Protein AF-A0A524EMX5-F1 (afdb_monomer_lite)

Structure (mmCIF, N/CA/C/O backbone):
data_AF-A0A524EMX5-F1
#
_entry.id   AF-A0A524EMX5-F1
#
loop_
_atom_site.group_PDB
_atom_site.id
_atom_site.type_symbol
_atom_site.label_atom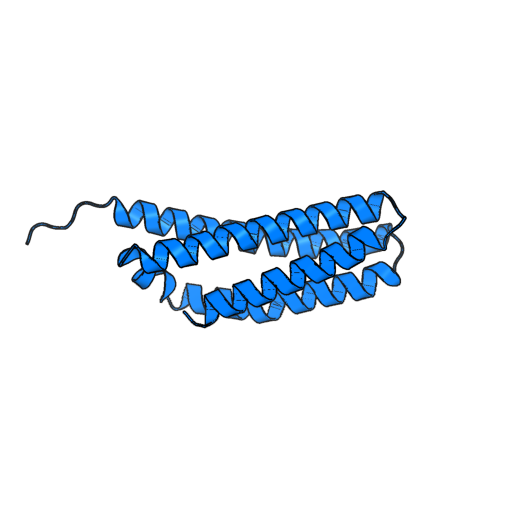_id
_atom_site.label_alt_id
_atom_site.label_comp_id
_atom_site.label_asym_id
_atom_site.label_entity_id
_atom_site.label_seq_id
_atom_site.pdbx_PDB_ins_code
_atom_site.Cartn_x
_atom_site.Cartn_y
_atom_site.Cartn_z
_atom_site.occupancy
_atom_site.B_iso_or_equiv
_atom_site.auth_seq_id
_atom_site.auth_comp_id
_atom_site.auth_asym_id
_atom_site.auth_atom_id
_atom_site.pdbx_PDB_model_num
ATOM 1 N N . MET A 1 1 ? -7.106 -8.003 14.430 1.00 72.12 1 MET A N 1
ATOM 2 C CA . MET A 1 1 ? -6.862 -7.602 13.034 1.00 72.12 1 MET A CA 1
ATOM 3 C C . MET A 1 1 ? -5.649 -8.350 12.534 1.00 72.12 1 MET A C 1
ATOM 5 O O . MET A 1 1 ? -4.538 -7.838 12.604 1.00 72.12 1 MET A O 1
ATOM 9 N N . LYS A 1 2 ? -5.861 -9.602 12.120 1.00 86.00 2 LYS A N 1
ATOM 10 C CA . LYS A 1 2 ? -4.813 -10.412 11.487 1.00 86.00 2 LYS A CA 1
ATOM 11 C C . LYS A 1 2 ? -4.521 -9.842 10.097 1.00 86.00 2 LYS A C 1
ATOM 13 O O . LYS A 1 2 ? -3.373 -9.730 9.704 1.00 86.00 2 LYS A O 1
ATOM 18 N N . GLU A 1 3 ? -5.570 -9.368 9.441 1.00 89.69 3 GLU A N 1
ATOM 19 C CA . GLU A 1 3 ? -5.627 -8.804 8.100 1.00 89.69 3 GLU A CA 1
ATOM 20 C C . GLU A 1 3 ? -4.726 -7.580 7.946 1.00 89.69 3 GLU A C 1
ATOM 22 O O . GLU A 1 3 ? -3.888 -7.579 7.056 1.00 89.69 3 GLU A O 1
ATOM 27 N N . LEU A 1 4 ? -4.832 -6.584 8.835 1.00 92.88 4 LEU A N 1
ATOM 28 C CA . LEU A 1 4 ? -4.004 -5.370 8.771 1.00 92.88 4 LEU A CA 1
ATOM 29 C C . LEU A 1 4 ? -2.515 -5.678 9.008 1.00 92.88 4 LEU A C 1
ATOM 31 O O . LEU A 1 4 ? -1.651 -5.143 8.322 1.00 92.88 4 LEU A O 1
ATOM 35 N N . ARG A 1 5 ? -2.207 -6.602 9.932 1.00 93.88 5 ARG A N 1
ATOM 36 C CA . ARG A 1 5 ? -0.827 -7.064 10.168 1.00 93.88 5 ARG A CA 1
ATOM 37 C C . ARG A 1 5 ? -0.273 -7.829 8.970 1.00 93.88 5 ARG A C 1
ATOM 39 O O . ARG A 1 5 ? 0.865 -7.602 8.584 1.00 93.88 5 ARG A O 1
ATOM 46 N N . THR A 1 6 ? -1.068 -8.720 8.382 1.00 94.06 6 THR A N 1
ATOM 47 C CA . THR A 1 6 ? -0.671 -9.444 7.172 1.00 94.06 6 THR A CA 1
ATOM 48 C C . THR A 1 6 ? -0.461 -8.483 6.0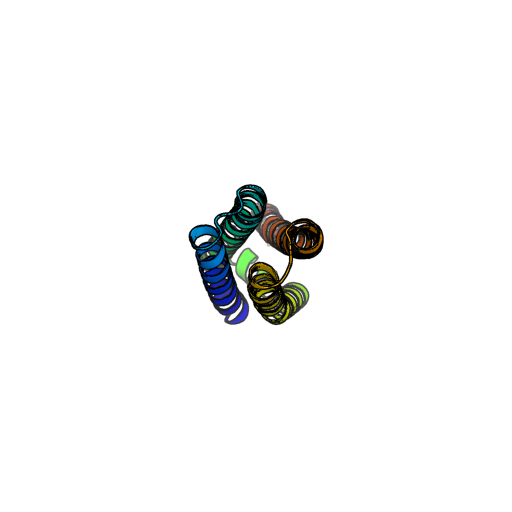08 1.00 94.06 6 THR A C 1
ATOM 50 O O . THR A 1 6 ? 0.563 -8.571 5.343 1.00 94.06 6 THR A O 1
ATOM 53 N N . PHE A 1 7 ? -1.364 -7.521 5.820 1.00 96.31 7 PHE A N 1
ATOM 54 C CA . PHE A 1 7 ? -1.221 -6.498 4.793 1.00 96.31 7 PHE A CA 1
ATOM 55 C C . PHE A 1 7 ? 0.067 -5.682 4.977 1.00 96.31 7 PHE A C 1
ATOM 57 O O . PHE A 1 7 ? 0.798 -5.474 4.014 1.00 96.31 7 PHE A O 1
ATOM 64 N N . LEU A 1 8 ? 0.425 -5.310 6.213 1.00 97.00 8 LEU A N 1
ATOM 65 C CA . LEU A 1 8 ? 1.714 -4.667 6.492 1.00 97.00 8 LEU A CA 1
ATOM 66 C C . LEU A 1 8 ? 2.908 -5.537 6.062 1.00 97.00 8 LEU A C 1
ATOM 68 O O . LEU A 1 8 ? 3.870 -5.023 5.491 1.00 97.00 8 LEU A O 1
ATOM 72 N N . SER A 1 9 ? 2.864 -6.849 6.311 1.00 97.00 9 SER A N 1
ATOM 73 C CA . SER A 1 9 ? 3.901 -7.779 5.841 1.00 97.00 9 SER A CA 1
ATOM 74 C C . SER A 1 9 ? 3.991 -7.826 4.310 1.00 97.00 9 SER A C 1
ATOM 76 O O . SER A 1 9 ? 5.098 -7.854 3.763 1.00 97.00 9 SER A O 1
ATOM 78 N N . ASP A 1 10 ? 2.852 -7.776 3.619 1.00 97.00 10 ASP A N 1
ATOM 79 C CA . ASP A 1 10 ? 2.789 -7.734 2.155 1.00 97.00 10 ASP A CA 1
ATOM 80 C C . ASP A 1 10 ? 3.386 -6.425 1.610 1.00 97.00 10 ASP A C 1
ATOM 82 O O . ASP A 1 10 ? 4.192 -6.451 0.680 1.00 97.00 10 ASP A O 1
ATOM 86 N N . VAL A 1 11 ? 3.080 -5.283 2.237 1.00 97.88 11 VAL A N 1
ATOM 87 C CA . VAL A 1 11 ? 3.649 -3.966 1.892 1.00 97.88 11 VAL A CA 1
ATOM 88 C C . VAL A 1 11 ? 5.164 -3.939 2.108 1.00 97.88 11 VAL A C 1
ATOM 90 O O . VAL A 1 11 ? 5.908 -3.444 1.260 1.00 97.88 11 VAL A O 1
ATOM 93 N N . LEU A 1 12 ? 5.656 -4.503 3.216 1.00 97.81 12 LEU A N 1
ATOM 94 C CA . LEU A 1 12 ? 7.094 -4.608 3.484 1.00 97.81 12 LEU A CA 1
ATOM 95 C C . LEU A 1 12 ? 7.816 -5.453 2.427 1.00 97.81 12 LEU A C 1
ATOM 97 O O . LEU A 1 12 ? 8.922 -5.096 2.012 1.00 97.81 12 LEU A O 1
ATOM 101 N N . SER A 1 13 ? 7.186 -6.542 1.986 1.00 97.38 13 SER A N 1
ATOM 102 C CA . SER A 1 13 ? 7.709 -7.410 0.928 1.00 97.38 13 SER A CA 1
ATOM 103 C C . SER A 1 13 ? 7.721 -6.686 -0.420 1.00 97.38 13 SER A C 1
ATOM 105 O O . SER A 1 13 ? 8.770 -6.609 -1.056 1.00 97.38 13 SER A O 1
ATOM 107 N N . ALA A 1 14 ? 6.612 -6.039 -0.789 1.00 97.31 14 ALA A N 1
ATOM 108 C CA . ALA A 1 14 ? 6.507 -5.206 -1.985 1.00 97.31 14 ALA A CA 1
ATOM 109 C C . ALA A 1 14 ? 7.581 -4.106 -2.024 1.00 97.31 14 ALA A C 1
ATOM 111 O O . ALA A 1 14 ? 8.283 -3.944 -3.020 1.00 97.31 14 ALA A O 1
ATOM 112 N N . LYS A 1 15 ? 7.779 -3.389 -0.913 1.00 97.88 15 LYS A N 1
ATOM 113 C CA . LYS A 1 15 ? 8.832 -2.373 -0.789 1.00 97.88 15 LYS A CA 1
ATOM 114 C C . LYS A 1 15 ? 10.223 -2.964 -1.025 1.00 97.88 15 LYS A C 1
ATOM 116 O O . LYS A 1 15 ? 11.061 -2.322 -1.656 1.00 97.88 15 LYS A O 1
ATOM 121 N N . ARG A 1 16 ? 10.502 -4.157 -0.488 1.00 97.75 16 ARG A N 1
ATOM 122 C CA . ARG A 1 16 ? 11.792 -4.837 -0.681 1.00 97.75 16 ARG A CA 1
ATOM 123 C C . ARG A 1 16 ? 12.007 -5.188 -2.153 1.00 97.75 16 ARG A C 1
ATOM 125 O O . ARG A 1 16 ? 13.081 -4.896 -2.670 1.00 97.75 16 ARG A O 1
ATOM 132 N N . ASP A 1 17 ? 10.991 -5.732 -2.815 1.00 97.19 17 ASP A N 1
ATOM 133 C CA . ASP A 1 17 ? 11.041 -6.046 -4.245 1.00 97.19 17 ASP A CA 1
ATOM 134 C C . ASP A 1 17 ? 11.293 -4.800 -5.101 1.00 97.19 17 ASP A C 1
ATOM 136 O O . ASP A 1 17 ? 12.159 -4.812 -5.974 1.00 97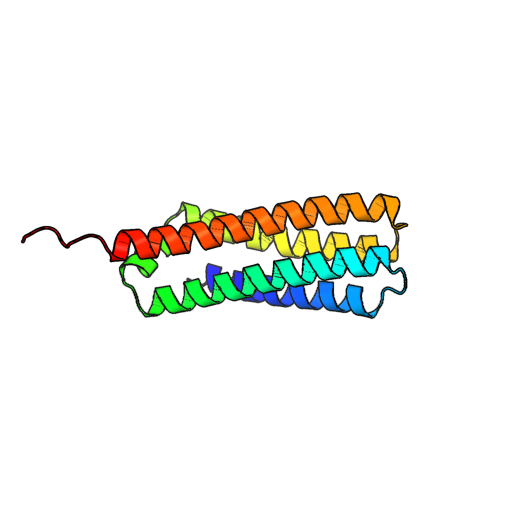.19 17 ASP A O 1
ATOM 140 N N . LEU A 1 18 ? 10.599 -3.695 -4.817 1.00 97.50 18 LEU A N 1
ATOM 141 C CA . LEU A 1 18 ? 10.800 -2.430 -5.527 1.00 97.50 18 LEU A CA 1
ATOM 142 C C . LEU A 1 18 ? 12.211 -1.867 -5.301 1.00 97.50 18 LEU A C 1
ATOM 144 O O . LEU A 1 18 ? 12.865 -1.428 -6.246 1.00 97.50 18 LEU A O 1
ATOM 148 N N . LYS A 1 19 ? 12.738 -1.947 -4.072 1.00 97.31 19 LYS A N 1
ATOM 149 C CA . LYS A 1 19 ? 14.130 -1.565 -3.787 1.00 97.31 19 LYS A CA 1
ATOM 150 C C . LYS A 1 19 ? 15.132 -2.416 -4.565 1.00 97.31 19 LYS A C 1
ATOM 152 O O . LYS A 1 19 ? 16.114 -1.878 -5.065 1.00 97.31 19 LYS A O 1
ATOM 157 N N . GLU A 1 20 ? 14.897 -3.720 -4.693 1.00 96.25 20 GLU A N 1
ATOM 158 C CA . GLU A 1 20 ? 15.758 -4.597 -5.493 1.00 96.25 20 GLU A CA 1
ATOM 159 C C . GLU A 1 20 ? 15.830 -4.127 -6.953 1.00 96.25 20 GLU A C 1
ATOM 161 O O . GLU A 1 20 ? 16.925 -4.043 -7.511 1.00 96.25 20 GLU A O 1
ATOM 166 N N . ILE A 1 21 ? 14.693 -3.753 -7.552 1.00 95.06 21 ILE A N 1
ATOM 167 C CA . ILE A 1 21 ? 14.654 -3.194 -8.913 1.00 95.06 21 ILE A CA 1
ATOM 168 C C . ILE A 1 21 ? 15.435 -1.876 -8.966 1.00 95.06 21 ILE A C 1
ATOM 170 O O . ILE A 1 21 ? 16.290 -1.710 -9.834 1.00 95.06 21 ILE A O 1
ATOM 174 N N . TYR A 1 22 ? 15.204 -0.970 -8.011 1.00 96.00 22 TYR A N 1
ATOM 175 C CA . TYR A 1 22 ? 15.862 0.339 -7.951 1.00 96.00 22 TYR A CA 1
ATOM 176 C C . TYR A 1 22 ? 17.393 0.230 -7.942 1.00 96.00 22 TYR A C 1
ATOM 178 O O . TYR A 1 22 ? 18.081 0.997 -8.619 1.00 96.00 22 TYR A O 1
ATOM 186 N N . TYR A 1 23 ? 17.935 -0.722 -7.178 1.00 95.62 23 TYR A N 1
ATOM 187 C CA . TYR A 1 23 ? 19.382 -0.917 -7.078 1.00 95.62 23 TYR A CA 1
ATOM 188 C C . TYR A 1 23 ? 19.980 -1.668 -8.272 1.00 95.62 23 TYR A C 1
ATOM 190 O O . TYR A 1 23 ? 21.167 -1.505 -8.545 1.00 95.62 23 TYR A O 1
ATOM 198 N N . ARG A 1 24 ? 19.188 -2.468 -8.997 1.00 93.44 24 ARG A N 1
ATOM 199 C CA . ARG A 1 24 ? 19.656 -3.210 -10.181 1.00 93.44 24 ARG A CA 1
ATOM 200 C C . ARG A 1 24 ? 19.560 -2.411 -11.476 1.00 93.44 24 ARG A C 1
ATOM 202 O O . ARG A 1 24 ? 20.376 -2.609 -12.375 1.00 93.44 24 ARG A O 1
ATOM 209 N N . THR A 1 25 ? 18.582 -1.520 -11.583 1.00 91.69 25 THR A N 1
ATOM 210 C CA . THR A 1 25 ? 18.369 -0.708 -12.780 1.00 91.69 25 THR A CA 1
ATOM 211 C C . THR A 1 25 ? 19.500 0.305 -12.977 1.00 91.69 25 THR A C 1
ATOM 213 O O . THR A 1 25 ? 19.866 1.056 -12.070 1.00 91.69 25 THR A O 1
ATOM 216 N N . ARG A 1 26 ? 20.027 0.354 -14.207 1.00 91.12 26 ARG A N 1
ATOM 217 C CA . ARG A 1 26 ? 20.994 1.371 -14.658 1.00 91.12 26 ARG A CA 1
ATOM 218 C C . ARG A 1 26 ? 20.344 2.520 -15.433 1.00 91.12 26 ARG A C 1
ATOM 220 O O . ARG A 1 26 ? 20.903 3.612 -15.458 1.00 91.12 26 ARG A O 1
ATOM 227 N N . ASN A 1 27 ? 19.183 2.284 -16.047 1.00 91.62 27 ASN A N 1
ATOM 228 C CA . ASN A 1 27 ? 18.417 3.318 -16.741 1.00 91.62 27 ASN A CA 1
ATOM 229 C C . ASN A 1 27 ? 17.906 4.356 -15.723 1.00 91.62 27 ASN A C 1
ATOM 231 O O . ASN A 1 27 ? 17.295 3.988 -14.721 1.00 91.62 27 ASN A O 1
ATOM 235 N N . LYS A 1 28 ? 18.186 5.643 -15.957 1.00 92.94 28 LYS A N 1
ATOM 236 C CA . LYS A 1 28 ? 17.849 6.721 -15.014 1.00 92.94 28 LYS A CA 1
ATOM 237 C C . LYS A 1 28 ? 16.341 6.933 -14.874 1.00 92.94 28 LYS A C 1
ATOM 239 O O . LYS A 1 28 ? 15.885 7.117 -13.750 1.00 92.94 28 LYS A O 1
ATOM 244 N N . ASP A 1 29 ? 15.596 6.836 -15.968 1.00 92.25 29 ASP A N 1
ATOM 245 C CA . ASP A 1 29 ? 14.148 7.057 -15.995 1.00 92.25 29 ASP A CA 1
ATOM 246 C C . ASP A 1 29 ? 13.427 5.921 -15.270 1.00 92.25 29 ASP A C 1
ATOM 248 O O . ASP A 1 29 ? 12.700 6.156 -14.311 1.00 92.25 29 ASP A O 1
ATOM 252 N N . THR A 1 30 ? 13.771 4.667 -15.588 1.00 91.75 30 THR A N 1
ATOM 253 C CA . THR A 1 30 ? 13.264 3.506 -14.841 1.00 91.75 30 THR A CA 1
ATOM 254 C C . THR A 1 30 ? 13.588 3.619 -13.351 1.00 91.75 30 THR A C 1
ATOM 256 O O . THR A 1 30 ? 12.821 3.187 -12.494 1.00 91.75 30 THR A O 1
ATOM 259 N N . LYS A 1 31 ? 14.759 4.166 -13.010 1.00 94.75 31 LYS A N 1
ATOM 260 C CA . LYS A 1 31 ? 15.176 4.324 -11.616 1.00 94.75 31 LYS A CA 1
ATOM 261 C C . LYS A 1 31 ? 14.345 5.377 -10.890 1.00 94.75 31 LYS A C 1
ATOM 263 O O . LYS A 1 31 ? 14.058 5.180 -9.709 1.00 94.75 31 LYS A O 1
ATOM 268 N N . ALA A 1 32 ? 13.989 6.466 -11.569 1.00 94.62 32 ALA A N 1
ATOM 269 C CA . ALA A 1 32 ? 13.098 7.494 -11.046 1.00 94.62 32 ALA A CA 1
ATOM 270 C C . ALA A 1 32 ? 11.699 6.916 -10.786 1.00 94.62 32 ALA A C 1
ATOM 272 O O . ALA A 1 32 ? 11.251 6.957 -9.643 1.00 94.62 32 ALA A O 1
ATOM 273 N N . ASP A 1 33 ? 11.107 6.237 -11.770 1.00 94.88 33 ASP A N 1
ATOM 274 C CA . ASP A 1 33 ? 9.808 5.557 -11.644 1.00 94.88 33 ASP A CA 1
ATOM 275 C C . ASP A 1 33 ? 9.785 4.591 -10.447 1.00 94.88 33 ASP A C 1
ATOM 277 O O . ASP A 1 33 ? 8.920 4.617 -9.571 1.00 94.88 33 ASP A O 1
ATOM 281 N N . VAL A 1 34 ? 10.800 3.729 -10.341 1.00 96.12 34 VAL A N 1
ATOM 282 C CA . VAL A 1 34 ? 10.872 2.771 -9.229 1.00 96.12 34 VAL A CA 1
ATOM 283 C C . VAL A 1 34 ? 11.039 3.492 -7.888 1.00 96.12 34 VAL A C 1
ATOM 285 O O . VAL A 1 34 ? 10.520 3.025 -6.872 1.00 96.12 34 VAL A O 1
ATOM 288 N N . LYS A 1 35 ? 11.752 4.624 -7.849 1.00 97.44 35 LYS A N 1
ATOM 289 C CA . LYS A 1 35 ? 11.899 5.425 -6.629 1.00 97.44 35 LYS A CA 1
ATOM 290 C C . LYS A 1 35 ? 10.544 5.948 -6.156 1.00 97.44 35 LYS A C 1
ATOM 292 O O . LYS A 1 35 ? 10.277 5.861 -4.959 1.00 97.44 35 LYS A O 1
ATOM 297 N N . GLU A 1 36 ? 9.696 6.428 -7.060 1.00 97.81 36 GLU A N 1
ATOM 298 C CA . GLU A 1 36 ? 8.335 6.872 -6.733 1.00 97.81 36 GLU A CA 1
ATOM 299 C C . GLU A 1 36 ? 7.507 5.731 -6.136 1.00 97.81 36 GLU A C 1
ATOM 301 O O . GLU A 1 36 ? 6.947 5.874 -5.047 1.00 97.81 36 GLU A O 1
ATOM 306 N N . LEU A 1 37 ? 7.549 4.548 -6.753 1.00 98.00 37 LEU A N 1
ATOM 307 C CA . LEU A 1 37 ? 6.891 3.351 -6.221 1.00 98.00 37 LEU A CA 1
ATOM 308 C C . LEU A 1 37 ? 7.412 2.961 -4.827 1.00 98.00 37 LEU A C 1
ATOM 310 O O . LEU A 1 37 ? 6.638 2.567 -3.952 1.00 98.00 37 LEU A O 1
ATOM 314 N N . VAL A 1 38 ? 8.722 3.072 -4.580 1.00 98.19 38 VAL A N 1
ATOM 315 C CA . VAL A 1 38 ? 9.304 2.820 -3.249 1.00 98.19 38 VAL A CA 1
ATOM 316 C C . VAL A 1 38 ? 8.782 3.828 -2.227 1.00 98.19 38 VAL A C 1
ATOM 318 O O . VAL A 1 38 ? 8.460 3.429 -1.106 1.00 98.19 38 VAL A O 1
ATOM 321 N N . VAL A 1 39 ? 8.691 5.110 -2.588 1.00 98.19 39 VAL A N 1
ATOM 322 C CA . VAL A 1 39 ? 8.148 6.159 -1.712 1.00 98.19 39 VAL A CA 1
ATOM 323 C C . VAL A 1 39 ? 6.679 5.885 -1.395 1.00 98.19 39 VAL A C 1
ATOM 325 O O . VAL A 1 39 ? 6.308 5.892 -0.220 1.00 98.19 39 VAL A O 1
ATOM 328 N N . ALA A 1 40 ? 5.871 5.529 -2.394 1.00 98.00 40 ALA A N 1
ATOM 329 C CA . ALA A 1 40 ? 4.479 5.141 -2.189 1.00 98.00 40 ALA A CA 1
ATOM 330 C C . ALA A 1 40 ? 4.359 3.933 -1.240 1.00 98.00 40 ALA A C 1
ATOM 332 O O . ALA A 1 40 ? 3.554 3.945 -0.310 1.00 98.00 40 ALA A O 1
ATOM 333 N N . ALA A 1 41 ? 5.214 2.912 -1.391 1.00 98.19 41 ALA A N 1
ATOM 334 C CA . ALA A 1 41 ? 5.217 1.751 -0.496 1.00 98.19 41 ALA A CA 1
ATOM 335 C C . ALA A 1 41 ? 5.591 2.128 0.946 1.00 98.19 41 ALA A C 1
ATOM 337 O O . ALA A 1 41 ? 5.055 1.553 1.893 1.00 98.19 41 ALA A O 1
ATOM 338 N N . ILE A 1 42 ? 6.520 3.075 1.122 1.00 98.12 42 ILE A N 1
ATOM 339 C CA . ILE A 1 42 ? 6.894 3.601 2.440 1.00 98.12 42 ILE A CA 1
ATOM 340 C C . ILE A 1 42 ? 5.720 4.351 3.066 1.00 98.12 42 ILE A C 1
ATOM 342 O O . ILE A 1 42 ? 5.433 4.107 4.233 1.00 98.12 42 ILE A O 1
ATOM 346 N N . SER A 1 43 ? 5.026 5.198 2.304 1.00 97.94 43 SER A N 1
ATOM 347 C CA . SER A 1 43 ? 3.838 5.914 2.780 1.00 97.94 43 SER A CA 1
ATOM 348 C C . SER A 1 43 ? 2.765 4.937 3.270 1.00 97.94 43 SER A C 1
ATOM 350 O O . SER A 1 43 ? 2.413 4.981 4.446 1.00 97.94 43 SER A O 1
ATOM 352 N N . ILE A 1 44 ? 2.370 3.956 2.446 1.00 98.38 44 ILE A N 1
ATOM 353 C CA . ILE A 1 44 ? 1.411 2.904 2.837 1.00 98.38 44 ILE A CA 1
ATOM 354 C C . ILE A 1 44 ? 1.874 2.182 4.108 1.00 98.38 44 ILE A C 1
ATOM 356 O O . ILE A 1 44 ? 1.074 1.909 5.005 1.00 98.38 44 ILE A O 1
ATOM 360 N N . GLN A 1 45 ? 3.165 1.849 4.199 1.00 98.06 45 GLN A N 1
ATOM 361 C CA . GLN A 1 45 ? 3.726 1.173 5.365 1.00 98.06 45 GLN A CA 1
ATOM 362 C C . GLN A 1 45 ? 3.585 2.021 6.635 1.00 98.06 45 GLN A C 1
ATOM 364 O O . GLN A 1 45 ? 3.230 1.473 7.677 1.00 98.06 45 GLN A O 1
ATOM 369 N N . THR A 1 46 ? 3.904 3.313 6.566 1.00 98.00 46 THR A N 1
ATOM 370 C CA . THR A 1 46 ? 3.814 4.238 7.702 1.00 98.00 46 THR A CA 1
ATOM 371 C C . THR A 1 46 ? 2.366 4.383 8.157 1.00 98.00 46 THR A C 1
ATOM 373 O O . THR A 1 46 ? 2.078 4.048 9.302 1.00 98.00 46 THR A O 1
ATOM 376 N N . THR A 1 47 ? 1.441 4.707 7.250 1.00 97.44 47 THR A N 1
ATOM 377 C CA . THR A 1 47 ? 0.010 4.850 7.570 1.00 97.44 47 THR A CA 1
ATOM 378 C C . THR A 1 47 ? -0.589 3.551 8.127 1.00 97.44 47 THR A C 1
ATOM 380 O O . THR A 1 47 ? -1.386 3.547 9.061 1.00 97.44 47 THR A O 1
ATOM 383 N N . THR A 1 48 ? -0.171 2.390 7.608 1.00 97.19 48 THR A N 1
ATOM 384 C CA . THR A 1 48 ? -0.626 1.090 8.135 1.00 97.19 48 THR A CA 1
ATOM 385 C C . THR A 1 48 ? -0.131 0.837 9.564 1.00 97.19 48 THR A C 1
ATOM 387 O O . THR A 1 48 ? -0.839 0.205 10.352 1.00 97.19 48 THR A O 1
ATOM 390 N N . LYS A 1 49 ? 1.086 1.281 9.909 1.00 97.31 49 LYS A N 1
ATOM 391 C CA . LYS A 1 49 ? 1.618 1.174 11.277 1.00 97.31 49 LYS A CA 1
ATOM 392 C C . LYS A 1 49 ? 0.867 2.092 12.233 1.00 97.31 49 LYS A C 1
ATOM 394 O O . LYS A 1 49 ? 0.445 1.620 13.280 1.00 97.31 49 LYS A O 1
ATOM 399 N N . GLU A 1 50 ? 0.624 3.326 11.822 1.00 97.00 50 GLU A N 1
ATOM 400 C CA . GLU A 1 50 ? -0.160 4.298 12.582 1.00 97.00 50 GLU A CA 1
ATOM 401 C C . GLU A 1 50 ? -1.571 3.769 12.886 1.00 97.00 50 GLU A C 1
ATOM 403 O O . GLU A 1 50 ? -1.989 3.718 14.037 1.00 97.00 50 GLU A O 1
ATOM 408 N N . LEU A 1 51 ? -2.266 3.193 11.899 1.00 96.12 51 LEU A N 1
ATOM 409 C CA . LEU A 1 51 ? -3.557 2.526 12.132 1.00 96.12 51 LEU A CA 1
ATOM 410 C C . LEU A 1 51 ? -3.474 1.342 13.110 1.00 96.12 51 LEU A C 1
ATOM 412 O O . LEU A 1 51 ? -4.442 1.041 13.817 1.00 96.12 51 LEU A O 1
ATOM 416 N N . LEU A 1 52 ? -2.351 0.616 13.144 1.00 95.50 52 LEU A N 1
ATOM 417 C CA . LEU A 1 52 ? -2.141 -0.452 14.124 1.00 95.50 52 LEU A CA 1
ATOM 418 C C . LEU A 1 52 ? -1.937 0.105 15.536 1.00 95.50 52 LEU A C 1
ATOM 420 O O . LEU A 1 52 ? -2.412 -0.538 16.474 1.00 95.50 52 LEU A O 1
ATOM 424 N N . GLU A 1 53 ? -1.266 1.246 15.671 1.00 95.31 53 GLU A N 1
ATOM 425 C CA . GLU A 1 53 ? -1.036 1.968 16.929 1.00 95.31 53 GLU A CA 1
ATOM 426 C C . GLU A 1 53 ? -2.344 2.576 17.449 1.00 95.31 53 GLU A C 1
ATOM 428 O O . GLU A 1 53 ? -2.801 2.184 18.525 1.00 95.31 53 GLU A O 1
ATOM 433 N N . LEU A 1 54 ? -3.061 3.343 16.619 1.00 94.25 54 LEU A N 1
ATOM 434 C CA . LEU A 1 54 ? -4.392 3.886 16.929 1.00 94.25 54 LEU A CA 1
ATOM 435 C C . LEU A 1 54 ? -5.369 2.799 17.383 1.00 94.25 54 LEU A C 1
ATOM 437 O O . LEU A 1 54 ? -6.182 2.991 18.284 1.00 94.25 54 LEU A O 1
ATOM 441 N N . ARG A 1 55 ? -5.290 1.601 16.795 1.00 92.56 55 ARG A N 1
ATOM 442 C CA . ARG A 1 55 ? -6.110 0.457 17.214 1.00 92.56 55 ARG A CA 1
ATOM 443 C C . ARG A 1 55 ? -5.803 -0.015 18.640 1.00 92.56 55 ARG A C 1
ATOM 445 O O . ARG A 1 55 ? -6.685 -0.590 19.284 1.00 92.56 55 ARG A O 1
ATOM 452 N N . LEU A 1 56 ? -4.558 0.079 19.091 1.00 91.50 56 LEU A N 1
ATOM 453 C CA . LEU A 1 56 ? -4.187 -0.300 20.456 1.00 91.50 56 LEU A CA 1
ATOM 454 C C . LEU A 1 56 ? -4.696 0.739 21.458 1.00 91.50 56 LEU A C 1
ATOM 456 O O . LEU A 1 56 ? -5.193 0.352 22.514 1.00 91.50 56 LEU A O 1
ATOM 460 N N . GLU A 1 57 ? -4.652 2.011 21.079 1.00 90.69 57 GLU A N 1
ATOM 461 C CA . GLU A 1 57 ? -4.964 3.150 21.943 1.00 90.69 57 GLU A CA 1
ATOM 462 C C . GLU A 1 57 ? -6.469 3.451 22.009 1.00 90.69 57 GLU A C 1
ATOM 464 O O . GLU A 1 57 ? -7.014 3.695 23.083 1.00 90.69 57 GLU A O 1
ATOM 469 N N . SER A 1 58 ? -7.188 3.335 20.888 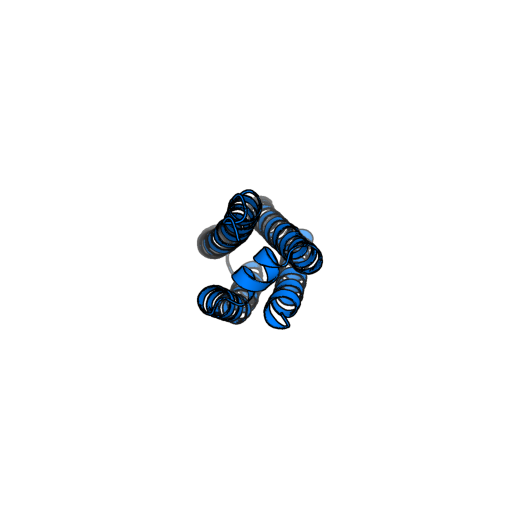1.00 90.94 58 SER A N 1
ATOM 470 C CA . SER A 1 58 ? -8.583 3.770 20.774 1.00 90.94 58 SER A CA 1
ATOM 471 C C . SER A 1 58 ? -9.580 2.615 20.614 1.00 90.94 58 SER A C 1
ATOM 473 O O . SER A 1 58 ? -9.436 1.680 19.811 1.00 90.94 58 SER A O 1
ATOM 475 N N . ARG A 1 59 ? -10.678 2.669 21.384 1.00 89.44 59 ARG A N 1
ATOM 476 C CA . ARG A 1 59 ? -11.836 1.773 21.192 1.00 89.44 59 ARG A CA 1
ATOM 477 C C . ARG A 1 59 ? -12.570 2.089 19.885 1.00 89.44 59 ARG A C 1
ATOM 479 O O . ARG A 1 59 ? -13.047 1.153 19.239 1.00 89.44 59 ARG A O 1
ATOM 486 N N . VAL A 1 60 ? -12.621 3.363 19.489 1.00 91.00 60 VAL A N 1
ATOM 487 C CA . VAL A 1 60 ? -13.214 3.823 18.225 1.00 91.00 60 VAL A CA 1
ATOM 488 C C . VAL A 1 60 ? -12.447 3.222 17.052 1.00 91.00 60 VAL A C 1
ATOM 490 O O . VAL A 1 60 ? -13.048 2.528 16.232 1.00 91.00 60 VAL A O 1
ATOM 493 N N . ALA A 1 61 ? -11.114 3.318 17.061 1.00 91.44 61 ALA A N 1
ATOM 494 C CA . ALA A 1 61 ? -10.255 2.688 16.057 1.00 91.44 61 ALA A CA 1
ATOM 495 C C . ALA A 1 61 ? -10.497 1.176 15.937 1.00 91.44 61 ALA A C 1
ATOM 497 O O . ALA A 1 61 ? -10.616 0.629 14.839 1.00 91.44 61 ALA A O 1
ATOM 498 N N . ARG A 1 62 ? -10.653 0.468 17.067 1.00 92.44 62 ARG A N 1
ATOM 499 C CA . ARG A 1 62 ? -11.007 -0.965 17.056 1.00 92.44 62 ARG A CA 1
ATOM 500 C C . ARG A 1 62 ? -12.358 -1.247 16.409 1.00 92.44 62 ARG A C 1
ATOM 502 O O . ARG A 1 62 ? -12.505 -2.330 15.844 1.00 92.44 62 ARG A O 1
ATOM 509 N N . LYS A 1 63 ? -13.333 -0.347 16.538 1.00 91.12 63 LYS A N 1
ATOM 510 C CA . LYS A 1 63 ? -14.667 -0.491 15.945 1.00 91.12 63 LYS A CA 1
ATOM 511 C C . LYS A 1 63 ? -14.620 -0.211 14.444 1.00 91.12 63 LYS A C 1
ATOM 513 O O . LYS A 1 63 ? -15.038 -1.078 13.684 1.00 91.12 63 LYS A O 1
ATOM 518 N N . VAL A 1 64 ? -14.033 0.916 14.037 1.00 91.00 64 VAL A N 1
ATOM 519 C CA . VAL A 1 64 ? -13.859 1.300 12.624 1.00 91.00 64 VAL A CA 1
ATOM 520 C C . VAL A 1 64 ? -13.104 0.210 11.864 1.00 91.00 64 VAL A C 1
ATOM 522 O O . VAL A 1 64 ? -13.590 -0.314 10.868 1.00 91.00 64 VAL A O 1
ATOM 525 N N . LEU A 1 65 ? -11.968 -0.253 12.392 1.00 92.12 65 LEU A N 1
ATOM 526 C CA . LEU A 1 65 ? -11.149 -1.263 11.716 1.00 92.12 65 LEU A CA 1
ATOM 527 C C . LEU A 1 65 ? -11.761 -2.672 11.693 1.00 92.12 65 LEU A C 1
ATOM 529 O O . LEU A 1 65 ? -11.261 -3.538 10.977 1.00 92.12 65 LEU A O 1
ATOM 533 N N . LYS A 1 66 ? -12.816 -2.934 12.474 1.00 90.56 66 LYS A N 1
ATOM 534 C CA . LYS A 1 66 ? -13.588 -4.186 12.407 1.00 90.56 66 LYS A CA 1
ATOM 535 C C . LYS A 1 66 ? -14.698 -4.140 11.357 1.00 90.56 66 LYS A C 1
ATOM 537 O O . LYS A 1 66 ? -15.334 -5.170 11.134 1.00 90.56 66 LYS A O 1
ATOM 542 N N . ASP A 1 67 ? -14.934 -2.991 10.726 1.00 92.50 67 ASP A N 1
ATOM 543 C CA . ASP A 1 67 ? -15.957 -2.857 9.699 1.00 92.50 67 ASP A CA 1
ATOM 544 C C . ASP A 1 67 ? -15.721 -3.845 8.539 1.00 92.50 67 ASP A C 1
ATOM 546 O O . ASP A 1 67 ? -14.589 -4.166 8.140 1.00 92.50 67 ASP A O 1
ATOM 550 N N . ARG A 1 68 ? -16.821 -4.364 7.986 1.00 89.75 68 ARG A N 1
ATOM 551 C CA . ARG A 1 68 ? -16.784 -5.325 6.881 1.00 89.75 68 ARG A CA 1
ATOM 552 C C . ARG A 1 68 ? -16.113 -4.726 5.644 1.00 89.75 68 ARG A C 1
ATOM 554 O O . ARG A 1 68 ? -15.363 -5.438 4.978 1.00 89.75 68 ARG A O 1
ATOM 561 N N . LYS A 1 69 ? -16.349 -3.446 5.344 1.00 91.94 69 LYS A N 1
ATOM 562 C CA . LYS A 1 69 ? -15.735 -2.731 4.218 1.00 91.94 69 LYS A CA 1
ATOM 563 C C . LYS A 1 69 ? -14.220 -2.658 4.383 1.00 91.94 69 LYS A C 1
ATOM 565 O O . LYS A 1 69 ? -13.510 -3.025 3.453 1.00 91.94 69 LYS A O 1
ATOM 570 N N . VAL A 1 70 ? -13.730 -2.316 5.578 1.00 92.81 70 VAL A N 1
ATOM 571 C CA . VAL A 1 70 ? -12.289 -2.314 5.899 1.00 92.81 70 VAL A CA 1
ATOM 572 C C . VAL A 1 70 ? -11.679 -3.690 5.643 1.00 92.81 70 VAL A C 1
ATOM 574 O O . VAL A 1 70 ? -10.675 -3.826 4.942 1.00 92.81 70 VAL A O 1
ATOM 577 N N . THR A 1 71 ? -12.327 -4.740 6.148 1.00 92.25 71 THR A N 1
ATOM 578 C CA . THR A 1 71 ? -11.861 -6.121 5.966 1.00 92.25 71 THR A CA 1
ATOM 579 C C . THR A 1 71 ? -11.817 -6.528 4.489 1.00 92.25 71 THR A C 1
ATOM 581 O O . THR A 1 71 ? -10.870 -7.190 4.057 1.00 92.25 71 THR A O 1
ATOM 584 N N . LEU A 1 72 ? -12.823 -6.145 3.697 1.00 93.69 72 LEU A N 1
ATOM 585 C CA . LEU A 1 72 ? -12.866 -6.422 2.259 1.00 93.69 72 LEU A CA 1
ATOM 586 C C . LEU A 1 72 ? -11.763 -5.674 1.501 1.00 93.69 72 LEU A C 1
ATOM 588 O O . LEU A 1 72 ? -11.083 -6.291 0.678 1.00 93.69 72 LEU A O 1
ATOM 592 N N . SER A 1 73 ? -11.534 -4.398 1.817 1.00 95.62 73 SER A N 1
ATOM 593 C CA . SER A 1 73 ? -10.445 -3.606 1.238 1.00 95.62 73 SER A CA 1
ATOM 594 C C . SER A 1 73 ? -9.084 -4.232 1.531 1.00 95.62 73 SER A C 1
ATOM 596 O O . SER A 1 73 ? -8.325 -4.501 0.602 1.00 95.62 73 SER 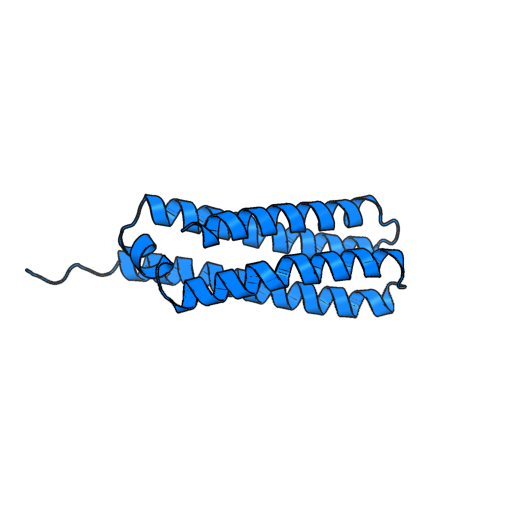A O 1
ATOM 598 N N . LEU A 1 74 ? -8.812 -4.606 2.787 1.00 95.00 74 LEU A N 1
ATOM 599 C CA . LEU A 1 74 ? -7.561 -5.273 3.166 1.00 95.00 74 LEU A CA 1
ATOM 600 C C . LEU A 1 74 ? -7.357 -6.604 2.427 1.00 95.00 74 LEU A C 1
ATOM 602 O O . LEU A 1 74 ? -6.250 -6.898 1.980 1.00 95.00 74 LEU A O 1
ATOM 606 N N . LYS A 1 75 ? -8.416 -7.406 2.248 1.00 94.00 75 LYS A N 1
ATOM 607 C CA . LYS A 1 75 ? -8.345 -8.655 1.467 1.00 94.00 75 LYS A CA 1
ATOM 608 C C . LYS A 1 75 ? -8.054 -8.392 -0.012 1.00 94.00 75 LYS A C 1
ATOM 610 O O . LYS A 1 75 ? -7.223 -9.089 -0.594 1.00 94.00 75 LYS A O 1
ATOM 615 N N . LYS A 1 76 ? -8.700 -7.383 -0.610 1.00 95.25 76 LYS A N 1
ATOM 616 C CA . LYS A 1 76 ? -8.437 -6.953 -1.992 1.00 95.25 76 LYS A CA 1
ATOM 617 C C . LYS A 1 76 ? -6.979 -6.523 -2.149 1.00 95.25 76 LYS A C 1
ATOM 619 O O . LYS A 1 76 ? -6.308 -6.970 -3.077 1.00 95.25 76 LYS A O 1
ATOM 624 N N . TRP A 1 77 ? -6.467 -5.713 -1.226 1.00 96.81 77 TRP A N 1
ATOM 625 C CA . TRP A 1 77 ? -5.096 -5.215 -1.290 1.00 96.81 77 TRP A CA 1
ATOM 626 C C . TRP A 1 77 ? -4.055 -6.303 -1.063 1.00 96.81 77 TRP A C 1
ATOM 628 O O . TRP A 1 77 ? -3.087 -6.361 -1.818 1.00 96.81 77 TRP A O 1
ATOM 638 N N . LYS A 1 78 ? -4.306 -7.222 -0.127 1.00 93.38 78 LYS A N 1
ATOM 639 C CA . LYS A 1 78 ? -3.486 -8.418 0.099 1.00 93.38 78 LYS A CA 1
ATOM 640 C C . LYS A 1 78 ? -3.311 -9.260 -1.167 1.00 93.38 78 LYS A C 1
ATOM 642 O O . LYS A 1 78 ? -2.223 -9.751 -1.433 1.00 93.38 78 LYS A O 1
ATOM 647 N N . ALA A 1 79 ? -4.369 -9.439 -1.955 1.00 91.94 79 ALA A N 1
ATOM 648 C CA . ALA A 1 79 ? -4.271 -10.180 -3.212 1.00 91.94 79 ALA A CA 1
ATOM 649 C C . ALA A 1 79 ? -3.653 -9.337 -4.343 1.00 91.94 79 ALA A C 1
ATOM 651 O O . ALA A 1 79 ? -2.899 -9.848 -5.171 1.00 91.94 79 ALA A O 1
ATOM 652 N N . GLY A 1 80 ? -3.986 -8.045 -4.400 1.00 95.12 80 GLY A N 1
ATOM 653 C CA . GLY A 1 80 ? -3.648 -7.181 -5.528 1.00 95.12 80 GLY A CA 1
ATOM 654 C C . GLY A 1 80 ? -2.236 -6.598 -5.490 1.00 95.12 80 GLY A C 1
ATOM 655 O O . GLY A 1 80 ? -1.566 -6.595 -6.521 1.00 95.12 80 GLY A O 1
ATOM 656 N N . LEU A 1 81 ? -1.770 -6.113 -4.334 1.00 96.31 81 LEU A N 1
ATOM 657 C CA . LEU A 1 81 ? -0.485 -5.413 -4.231 1.00 96.31 81 LEU A CA 1
ATOM 658 C C . LEU A 1 81 ? 0.702 -6.338 -4.553 1.00 96.31 81 LEU A C 1
ATOM 660 O O . LEU A 1 81 ? 1.469 -5.990 -5.454 1.00 96.31 81 LEU A O 1
ATOM 664 N N . PRO A 1 82 ? 0.840 -7.533 -3.937 1.00 95.75 82 PRO A N 1
ATOM 665 C CA . PRO A 1 82 ? 1.960 -8.424 -4.240 1.00 95.75 82 PRO A CA 1
ATOM 666 C C . PRO A 1 82 ? 1.983 -8.852 -5.706 1.00 95.75 82 PRO A C 1
ATOM 668 O O . PRO A 1 82 ? 3.041 -8.876 -6.331 1.00 95.75 82 PRO A O 1
ATOM 671 N N . LYS A 1 83 ? 0.807 -9.139 -6.281 1.00 95.62 83 LYS A N 1
ATOM 672 C CA . LYS A 1 83 ? 0.685 -9.538 -7.685 1.00 95.62 83 LYS A CA 1
ATOM 673 C C . LYS A 1 83 ? 1.181 -8.436 -8.620 1.00 95.62 83 LYS A C 1
ATOM 675 O O . LYS A 1 83 ? 2.041 -8.698 -9.452 1.00 95.62 83 LYS A O 1
ATOM 680 N N . ARG A 1 84 ? 0.696 -7.202 -8.450 1.00 96.50 84 ARG A N 1
ATOM 681 C CA . ARG A 1 84 ? 1.074 -6.068 -9.312 1.00 96.50 84 ARG A CA 1
ATOM 682 C C . ARG A 1 84 ? 2.557 -5.716 -9.196 1.00 96.50 84 ARG A C 1
ATOM 684 O O . ARG A 1 84 ? 3.187 -5.436 -10.209 1.00 96.50 84 ARG A O 1
ATOM 691 N N . VAL A 1 85 ? 3.125 -5.778 -7.991 1.00 96.50 85 VAL A N 1
ATOM 692 C CA . VAL A 1 85 ? 4.562 -5.537 -7.775 1.00 96.50 85 VAL A CA 1
ATOM 693 C C . VAL A 1 85 ? 5.407 -6.651 -8.393 1.00 96.50 85 VAL A C 1
ATOM 695 O O . VAL A 1 85 ? 6.397 -6.366 -9.062 1.00 96.50 85 VAL A O 1
ATOM 698 N N . SER A 1 86 ? 4.999 -7.915 -8.241 1.00 94.62 86 SER A N 1
ATOM 699 C CA . SER A 1 86 ? 5.665 -9.049 -8.891 1.00 94.62 86 SER A CA 1
ATOM 700 C C . SER A 1 86 ? 5.610 -8.943 -10.416 1.00 94.62 86 SER A C 1
ATOM 702 O O . SER A 1 86 ? 6.613 -9.182 -11.093 1.00 94.62 86 SER A O 1
ATOM 704 N N . ASP A 1 87 ? 4.461 -8.546 -10.963 1.00 94.75 87 ASP A N 1
ATOM 705 C CA . ASP A 1 87 ? 4.291 -8.324 -12.395 1.00 94.75 87 ASP A CA 1
ATOM 706 C C . ASP A 1 87 ? 5.203 -7.188 -12.871 1.00 94.75 87 ASP A C 1
ATOM 708 O O . ASP A 1 87 ? 5.974 -7.390 -13.807 1.00 94.75 87 ASP A O 1
ATOM 712 N N . PHE A 1 88 ? 5.220 -6.047 -12.176 1.00 94.94 88 PHE A N 1
ATOM 713 C CA . PHE A 1 88 ? 6.131 -4.943 -12.478 1.00 94.94 88 PHE A CA 1
ATOM 714 C C . PHE A 1 88 ? 7.604 -5.384 -12.435 1.00 94.94 88 PHE A C 1
ATOM 716 O O . PHE A 1 88 ? 8.333 -5.148 -13.394 1.00 94.94 88 PHE A O 1
ATOM 723 N N . LYS A 1 89 ? 8.023 -6.134 -11.405 1.00 94.44 89 LYS A N 1
ATOM 724 C CA . LYS A 1 89 ? 9.380 -6.705 -11.274 1.00 94.44 89 LYS A CA 1
ATOM 725 C C . LYS A 1 89 ? 9.765 -7.611 -12.445 1.00 94.44 89 LYS A C 1
ATOM 727 O O . LYS A 1 89 ? 10.898 -7.587 -12.918 1.00 94.44 89 LYS A O 1
ATOM 732 N N . LYS A 1 90 ? 8.832 -8.436 -12.925 1.00 93.56 90 LYS A N 1
ATOM 733 C CA . LYS A 1 90 ? 9.056 -9.311 -14.089 1.00 93.56 90 LYS A CA 1
ATOM 734 C C . LYS A 1 90 ? 9.130 -8.527 -15.394 1.00 93.56 90 LYS A C 1
ATOM 736 O O . LYS A 1 90 ? 9.796 -8.972 -16.326 1.00 93.56 90 LYS A O 1
ATOM 741 N N . LYS A 1 91 ? 8.398 -7.416 -15.498 1.00 92.62 91 LYS A N 1
ATOM 742 C CA . LYS A 1 91 ? 8.375 -6.562 -16.689 1.00 92.62 91 LYS A CA 1
ATOM 743 C C . LYS A 1 91 ? 9.576 -5.623 -16.738 1.00 92.62 91 LYS A C 1
ATOM 745 O O . LYS A 1 91 ? 10.113 -5.434 -17.822 1.00 92.62 91 LYS A O 1
ATOM 750 N N . SER A 1 92 ? 10.060 -5.136 -15.597 1.00 89.62 92 SER A N 1
ATOM 751 C CA . SER A 1 92 ? 11.208 -4.225 -15.516 1.00 89.62 92 SER A CA 1
ATOM 752 C C . SER A 1 92 ? 12.514 -4.839 -16.023 1.00 89.62 92 SER A C 1
ATOM 754 O O . SER A 1 92 ? 13.425 -4.112 -16.393 1.00 89.62 92 SER A O 1
ATOM 756 N N . SER A 1 93 ? 12.627 -6.170 -16.050 1.00 87.38 93 SER A N 1
ATOM 757 C CA . SER A 1 93 ? 13.782 -6.871 -16.626 1.00 87.38 93 SER A CA 1
ATOM 758 C C . SER A 1 93 ? 13.630 -7.229 -18.106 1.00 87.38 93 SER A C 1
ATOM 760 O O . SER A 1 93 ? 14.597 -7.676 -18.714 1.00 87.38 93 SER A O 1
ATOM 762 N N . LYS A 1 94 ? 12.430 -7.082 -18.682 1.00 88.69 94 LYS A N 1
ATOM 763 C CA . LYS A 1 94 ? 12.096 -7.580 -20.029 1.00 88.69 94 LYS A CA 1
ATOM 764 C C . LYS A 1 94 ? 11.670 -6.494 -21.005 1.00 88.69 94 LYS A C 1
ATOM 766 O O . LYS A 1 94 ? 11.791 -6.698 -22.206 1.00 88.69 94 LYS A O 1
ATOM 771 N N . LEU A 1 95 ? 11.093 -5.403 -20.509 1.00 88.25 95 LEU A N 1
ATOM 772 C CA . LEU A 1 95 ? 10.522 -4.353 -21.341 1.00 88.25 95 LEU A CA 1
ATOM 773 C C . LEU A 1 95 ? 11.435 -3.124 -21.396 1.00 88.25 95 LEU A C 1
ATOM 775 O O . LEU A 1 95 ? 12.065 -2.794 -20.390 1.00 88.25 95 LEU A O 1
ATOM 779 N N . PRO A 1 96 ? 11.467 -2.418 -22.540 1.00 85.06 96 PRO A N 1
ATOM 780 C CA . PRO A 1 96 ? 12.042 -1.083 -22.611 1.00 85.06 96 PRO A CA 1
ATOM 781 C C . PRO A 1 96 ? 11.195 -0.084 -21.807 1.00 85.06 96 PRO A C 1
ATOM 783 O O . PRO A 1 96 ? 10.011 -0.320 -21.538 1.00 85.06 96 PRO A O 1
ATOM 786 N N . GLN A 1 97 ? 11.807 1.047 -21.451 1.00 84.38 97 GLN A N 1
ATOM 787 C CA . GLN A 1 97 ? 11.229 2.043 -20.545 1.00 84.38 97 GLN A CA 1
ATOM 788 C C . GLN A 1 97 ? 9.845 2.542 -20.991 1.00 84.38 97 GLN A C 1
ATOM 790 O O . GLN A 1 97 ? 8.927 2.575 -20.180 1.00 84.38 97 GLN A O 1
ATOM 795 N N . GLU A 1 98 ? 9.651 2.822 -22.281 1.00 84.44 98 GLU A N 1
ATOM 796 C CA . GLU A 1 98 ? 8.388 3.348 -22.833 1.00 84.44 98 GLU A CA 1
ATOM 797 C C . GLU A 1 98 ? 7.165 2.467 -22.525 1.00 84.44 98 GLU A C 1
ATOM 799 O O . GLU A 1 98 ? 6.049 2.947 -22.319 1.00 84.44 98 GLU A O 1
ATOM 804 N N . HIS A 1 99 ? 7.356 1.147 -22.483 1.00 88.19 99 HIS A N 1
ATOM 805 C CA . HIS A 1 99 ? 6.293 0.209 -22.130 1.00 88.19 99 HIS A CA 1
ATOM 806 C C . HIS A 1 99 ? 6.197 -0.015 -20.623 1.00 88.19 99 HIS A C 1
ATOM 808 O O . HIS A 1 99 ? 5.114 -0.327 -20.127 1.00 88.19 99 HIS A O 1
ATOM 814 N N . LEU A 1 100 ? 7.308 0.142 -19.901 1.00 91.00 100 LEU A N 1
ATOM 815 C CA . LEU A 1 100 ? 7.363 -0.012 -18.454 1.00 91.00 100 LEU A CA 1
ATOM 816 C C . LEU A 1 100 ? 6.601 1.105 -17.731 1.00 91.00 100 LEU A C 1
ATOM 818 O O . LEU A 1 100 ? 5.928 0.806 -16.745 1.00 91.00 100 LEU A O 1
ATOM 822 N N . THR A 1 101 ? 6.605 2.329 -18.269 1.00 90.38 101 THR A N 1
ATOM 823 C CA . THR A 1 101 ? 5.859 3.477 -17.723 1.00 90.38 101 THR A CA 1
ATOM 824 C C . THR A 1 101 ? 4.370 3.168 -17.552 1.00 90.38 101 THR A C 1
ATOM 826 O O . THR A 1 101 ? 3.792 3.433 -16.507 1.0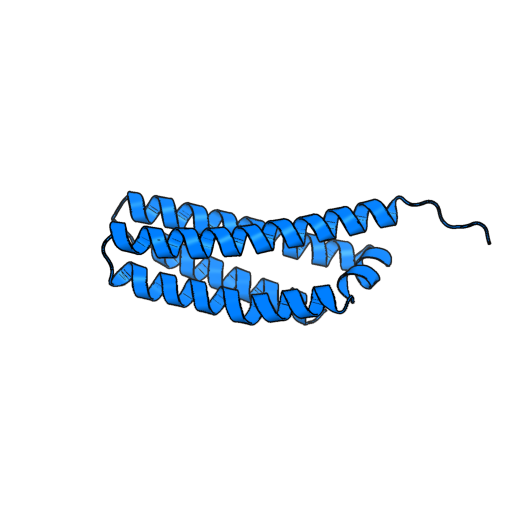0 90.38 101 THR A O 1
ATOM 829 N N . LYS A 1 102 ? 3.741 2.451 -18.495 1.00 91.38 102 LYS A N 1
ATOM 830 C CA . LYS A 1 102 ? 2.325 2.053 -18.349 1.00 91.38 102 LYS A CA 1
ATOM 831 C C . LYS A 1 102 ? 2.083 1.147 -17.136 1.00 91.38 102 LYS A C 1
ATOM 833 O O . LYS A 1 102 ? 1.038 1.239 -16.494 1.00 91.38 102 LYS A O 1
ATOM 838 N N . PHE A 1 103 ? 3.023 0.251 -16.828 1.00 92.94 103 PHE A N 1
ATOM 839 C CA . PHE A 1 103 ? 2.927 -0.614 -15.647 1.00 92.94 103 PHE A CA 1
ATOM 840 C C . PHE A 1 103 ? 3.255 0.149 -14.364 1.00 92.94 103 PHE A C 1
ATOM 842 O O . PHE A 1 103 ? 2.630 -0.120 -13.337 1.00 92.94 103 PHE A O 1
ATOM 849 N N . HIS A 1 104 ? 4.200 1.089 -14.436 1.00 94.56 104 HIS A N 1
ATOM 850 C CA . HIS A 1 104 ? 4.482 2.033 -13.363 1.00 94.56 104 HIS A CA 1
ATOM 851 C C . HIS A 1 104 ? 3.212 2.798 -12.984 1.00 94.56 104 HIS A C 1
ATOM 853 O O . HIS A 1 104 ? 2.759 2.673 -11.852 1.00 94.56 104 HIS A O 1
ATOM 859 N N . ASP A 1 105 ? 2.569 3.474 -13.936 1.00 95.31 105 ASP A N 1
ATOM 860 C CA . ASP A 1 105 ? 1.416 4.340 -13.674 1.00 95.31 105 ASP A CA 1
ATOM 861 C C . ASP A 1 105 ? 0.230 3.561 -13.101 1.00 95.31 105 ASP A C 1
ATOM 863 O O . ASP A 1 105 ? -0.441 4.005 -12.168 1.00 95.31 105 ASP A O 1
ATOM 867 N N . GLN A 1 106 ? -0.017 2.353 -13.615 1.00 95.56 106 GLN A N 1
ATOM 868 C CA . GLN A 1 106 ? -1.060 1.474 -13.086 1.00 95.56 106 GLN A CA 1
ATOM 869 C C . GLN A 1 106 ? -0.785 1.037 -11.646 1.00 95.56 106 GLN A C 1
ATOM 871 O O . GLN A 1 106 ? -1.716 0.944 -10.840 1.00 95.56 106 GLN A O 1
ATOM 876 N N . LEU A 1 107 ? 0.471 0.719 -11.325 1.00 97.25 107 LEU A N 1
ATOM 877 C CA . LEU A 1 107 ? 0.860 0.348 -9.971 1.00 97.25 107 LEU A CA 1
ATOM 878 C C . LEU A 1 107 ? 0.822 1.565 -9.043 1.00 97.25 107 LEU A C 1
ATOM 880 O O . LEU A 1 107 ? 0.280 1.458 -7.946 1.00 97.25 107 LEU A O 1
ATOM 884 N N . MET A 1 108 ? 1.309 2.716 -9.501 1.00 97.88 108 MET A N 1
ATOM 885 C CA . MET A 1 108 ? 1.314 3.960 -8.745 1.00 97.88 108 MET A CA 1
ATOM 886 C C . MET A 1 108 ? -0.108 4.409 -8.415 1.00 97.88 108 MET A C 1
ATOM 888 O O . MET A 1 108 ? -0.419 4.654 -7.253 1.00 97.88 108 MET A O 1
ATOM 892 N N . LYS A 1 109 ? -1.018 4.398 -9.399 1.00 97.81 109 LYS A N 1
ATOM 893 C CA . LYS A 1 109 ? -2.444 4.670 -9.175 1.00 97.81 109 LYS A CA 1
ATOM 894 C C . LYS A 1 109 ? -3.030 3.749 -8.106 1.00 97.81 109 LYS A C 1
ATOM 896 O O . LYS A 1 109 ? -3.681 4.214 -7.178 1.00 97.81 109 LYS A O 1
ATOM 901 N N . TYR A 1 110 ? -2.757 2.450 -8.205 1.00 97.69 110 TYR A N 1
ATOM 902 C CA . TYR A 1 110 ? -3.249 1.475 -7.236 1.00 97.69 110 TYR A CA 1
ATOM 903 C C . TYR A 1 110 ? -2.698 1.714 -5.821 1.00 97.69 110 TYR A C 1
ATOM 905 O O . TYR A 1 110 ? -3.412 1.533 -4.839 1.00 97.69 110 TYR A O 1
ATOM 913 N N . MET A 1 111 ? -1.433 2.116 -5.703 1.00 98.25 111 MET A N 1
ATOM 914 C CA . MET A 1 111 ? -0.813 2.438 -4.418 1.00 98.25 111 MET A CA 1
ATOM 915 C C . MET A 1 111 ? -1.356 3.744 -3.832 1.00 98.25 111 MET A C 1
ATOM 917 O O . MET A 1 111 ? -1.614 3.795 -2.634 1.00 98.25 111 MET A O 1
ATOM 921 N N . ASN A 1 112 ? -1.619 4.749 -4.666 1.00 97.69 112 ASN A N 1
ATOM 922 C CA . ASN A 1 112 ? -2.253 5.995 -4.241 1.00 97.69 112 ASN A CA 1
ATOM 923 C C . ASN A 1 112 ? -3.676 5.762 -3.721 1.00 97.69 112 ASN A C 1
ATOM 925 O O . ASN A 1 112 ? -4.002 6.253 -2.646 1.00 97.69 112 ASN A O 1
ATOM 929 N N . GLU A 1 113 ? -4.480 4.941 -4.407 1.00 97.62 113 GLU A N 1
ATOM 930 C CA . GLU A 1 113 ? -5.821 4.549 -3.936 1.00 97.62 113 GLU A CA 1
ATOM 931 C C . GLU A 1 113 ? -5.767 3.883 -2.547 1.00 97.62 113 GLU A C 1
ATOM 933 O O . GLU A 1 113 ? -6.630 4.114 -1.696 1.00 97.62 113 GLU A O 1
ATOM 938 N N . ILE A 1 114 ? -4.745 3.054 -2.295 1.00 97.94 114 ILE A N 1
ATOM 939 C CA . ILE A 1 114 ? -4.521 2.447 -0.976 1.00 97.94 114 ILE A CA 1
ATOM 940 C C . ILE A 1 114 ? -4.186 3.529 0.052 1.00 97.94 114 ILE A C 1
ATOM 942 O O . ILE A 1 114 ? -4.833 3.572 1.096 1.00 97.94 114 ILE A O 1
ATOM 946 N N . SER A 1 115 ? -3.188 4.374 -0.223 1.00 96.75 115 SER A N 1
ATOM 947 C CA . SER A 1 115 ? -2.753 5.427 0.702 1.00 96.75 115 SER A CA 1
ATOM 948 C C . SER A 1 115 ? -3.897 6.364 1.075 1.00 96.75 115 SER A C 1
ATOM 950 O O . SER A 1 115 ? -4.113 6.618 2.255 1.00 96.75 115 SER A O 1
ATOM 952 N N . GLU A 1 116 ? -4.665 6.820 0.087 1.00 97.25 116 GLU A N 1
ATOM 953 C CA . GLU A 1 116 ? -5.832 7.678 0.292 1.00 97.25 116 GLU A CA 1
ATOM 954 C C . GLU A 1 116 ? -6.870 6.996 1.189 1.00 97.25 116 GLU A C 1
ATOM 956 O O . GLU A 1 116 ? -7.316 7.570 2.179 1.00 97.25 116 GLU A O 1
ATOM 961 N N . THR A 1 117 ? -7.194 5.730 0.912 1.00 97.06 117 THR A N 1
ATOM 962 C CA . THR A 1 117 ? -8.166 4.989 1.726 1.00 97.06 117 THR A CA 1
ATOM 963 C C . THR A 1 117 ? -7.683 4.797 3.167 1.00 97.06 117 THR A C 1
ATOM 965 O O . THR A 1 117 ? -8.478 4.916 4.096 1.00 97.06 117 THR A O 1
ATOM 968 N N . LEU A 1 118 ? -6.398 4.488 3.372 1.00 96.88 118 LEU A N 1
ATOM 969 C CA . LEU A 1 118 ? -5.830 4.329 4.713 1.00 96.88 118 LEU A CA 1
ATOM 970 C C . LEU A 1 118 ? -5.843 5.650 5.491 1.00 96.88 118 LEU A C 1
ATOM 972 O O . LEU A 1 118 ? -6.211 5.645 6.662 1.00 96.88 118 LEU A O 1
ATOM 976 N N . ASN A 1 119 ? -5.483 6.762 4.844 1.00 96.50 119 ASN A N 1
ATOM 977 C CA . ASN A 1 119 ? -5.521 8.089 5.457 1.00 96.50 119 ASN A CA 1
ATOM 978 C C . ASN A 1 119 ? -6.954 8.485 5.830 1.00 96.50 119 ASN A C 1
ATOM 980 O O . ASN A 1 119 ? -7.183 8.958 6.936 1.00 96.50 119 ASN A O 1
ATOM 984 N N . ASN A 1 120 ? -7.931 8.211 4.962 1.00 96.44 120 ASN A N 1
ATOM 985 C CA . ASN A 1 120 ? -9.338 8.469 5.269 1.00 96.44 120 ASN A CA 1
ATOM 986 C C . ASN A 1 120 ? -9.801 7.690 6.506 1.00 96.44 120 ASN A C 1
ATOM 988 O O . ASN A 1 120 ? -10.532 8.229 7.326 1.00 96.44 120 ASN A O 1
ATOM 992 N N . TRP A 1 121 ? -9.327 6.454 6.702 1.00 96.06 121 TRP A N 1
ATOM 993 C CA . TRP A 1 121 ? -9.636 5.718 7.931 1.00 96.06 121 TRP A CA 1
ATOM 994 C C . TRP A 1 121 ? -9.033 6.357 9.180 1.00 96.06 121 TRP A C 1
ATOM 996 O O . TRP A 1 121 ? -9.654 6.270 10.234 1.00 96.06 121 TRP A O 1
ATOM 1006 N N . ILE A 1 122 ? -7.847 6.966 9.093 1.00 95.69 122 ILE A N 1
ATOM 1007 C CA . ILE A 1 122 ? -7.263 7.714 10.216 1.00 95.69 122 ILE A CA 1
ATOM 1008 C C . ILE A 1 122 ? -8.128 8.936 10.525 1.00 95.69 122 ILE A C 1
ATOM 1010 O O . ILE A 1 122 ? -8.575 9.073 11.660 1.00 95.69 122 ILE A O 1
ATOM 1014 N N . ILE A 1 123 ? -8.457 9.735 9.507 1.00 93.81 123 ILE A N 1
ATOM 1015 C CA . ILE A 1 123 ? -9.305 10.928 9.645 1.00 93.81 123 ILE A CA 1
ATOM 1016 C C . ILE A 1 123 ? -10.662 10.566 10.265 1.00 93.81 123 ILE A C 1
ATOM 1018 O O . ILE A 1 123 ? -11.121 11.235 11.190 1.00 93.81 123 ILE A O 1
ATOM 1022 N N . ASP A 1 124 ? -11.294 9.481 9.806 1.00 93.06 124 ASP A N 1
ATOM 1023 C CA . ASP A 1 124 ? -12.556 8.992 10.369 1.00 93.06 124 ASP A CA 1
ATOM 1024 C C . ASP A 1 124 ? -12.405 8.616 11.852 1.00 93.06 124 ASP A C 1
ATOM 1026 O O . ASP A 1 124 ? -13.288 8.888 12.664 1.00 93.06 124 ASP A O 1
ATOM 1030 N N . ILE A 1 125 ? -11.295 7.973 12.224 1.00 93.69 125 ILE A N 1
ATOM 1031 C CA . ILE A 1 125 ? -11.020 7.574 13.609 1.00 93.69 125 ILE A CA 1
ATOM 1032 C C . ILE A 1 125 ? -10.827 8.799 14.501 1.00 93.69 125 ILE A C 1
ATOM 1034 O O . ILE A 1 125 ? -11.397 8.825 15.593 1.00 93.69 125 ILE A O 1
ATOM 1038 N N . GLU A 1 126 ? -10.048 9.781 14.056 1.00 92.00 126 GLU A N 1
ATOM 1039 C CA . GLU A 1 126 ? -9.802 11.033 14.779 1.00 92.00 126 GLU A CA 1
ATOM 1040 C C . GLU A 1 126 ? -11.110 11.806 14.960 1.00 92.00 126 GLU A C 1
ATOM 1042 O O . GLU A 1 126 ? -11.538 12.039 16.089 1.00 92.00 126 GLU A O 1
ATOM 1047 N N . THR A 1 127 ? -11.839 12.037 13.864 1.00 91.19 127 THR A N 1
ATOM 1048 C CA . THR A 1 127 ? -13.130 12.743 13.871 1.00 91.19 127 THR A CA 1
ATOM 1049 C C . THR A 1 127 ? -14.134 12.096 14.824 1.00 91.19 127 THR A C 1
ATOM 1051 O O . THR A 1 127 ? -14.835 12.781 15.561 1.00 91.19 127 THR A O 1
ATOM 1054 N N . LEU A 1 128 ? -14.220 10.761 14.832 1.00 89.19 128 LEU A N 1
ATOM 1055 C CA . LEU A 1 128 ? -15.133 10.032 15.716 1.00 89.19 128 LEU A CA 1
ATOM 1056 C C . LEU A 1 128 ? -14.666 9.992 17.176 1.00 89.19 128 LEU A C 1
ATOM 1058 O O . LEU A 1 128 ? -15.484 9.721 18.054 1.00 89.19 128 LEU A O 1
ATOM 1062 N N . THR A 1 129 ? -13.374 10.192 17.435 1.00 87.31 129 THR A N 1
ATOM 1063 C CA . THR A 1 129 ? -12.823 10.260 18.795 1.00 87.31 129 THR A CA 1
ATOM 1064 C C . THR A 1 129 ? -13.092 11.626 19.427 1.00 87.31 129 THR A C 1
ATOM 1066 O O . THR A 1 129 ? -13.343 11.685 20.627 1.00 87.31 129 THR A O 1
ATOM 1069 N N . ASP A 1 130 ? -13.136 12.688 18.620 1.00 84.12 130 ASP A N 1
ATOM 1070 C CA . ASP A 1 130 ? -13.394 14.062 19.071 1.00 84.12 130 ASP A CA 1
ATOM 1071 C C . ASP A 1 130 ? -14.881 14.371 19.336 1.00 84.12 130 ASP A C 1
ATOM 1073 O O . ASP A 1 130 ? -15.221 15.436 19.856 1.00 84.12 130 ASP A O 1
ATOM 1077 N N . LEU A 1 131 ? -15.796 13.456 18.994 1.00 78.06 131 LEU A N 1
ATOM 1078 C CA . LEU A 1 131 ? -17.224 13.645 19.253 1.00 78.06 131 LEU A CA 1
ATOM 1079 C C . LEU A 1 131 ? -17.533 13.546 20.760 1.00 78.06 131 LEU A C 1
ATOM 1081 O O . LEU A 1 131 ? -17.137 12.568 21.399 1.00 78.06 131 LEU A O 1
ATOM 1085 N N . PRO A 1 132 ? -18.298 14.497 21.335 1.00 69.81 132 PRO A N 1
ATOM 1086 C CA . PRO A 1 132 ? -18.691 14.435 22.738 1.00 69.81 132 PRO A CA 1
ATOM 1087 C C . PRO A 1 132 ? -19.558 13.198 23.007 1.00 69.81 132 PRO A C 1
ATOM 1089 O O . PRO A 1 132 ? -20.443 12.857 22.215 1.00 69.81 132 PRO A O 1
ATOM 1092 N N . GLU A 1 133 ? -19.320 12.523 24.136 1.00 65.44 133 GLU A N 1
ATOM 1093 C CA . GLU A 1 133 ? -20.146 11.382 24.537 1.00 65.44 133 GLU A CA 1
ATOM 1094 C C . GLU A 1 133 ? -21.598 11.839 24.784 1.00 65.44 133 GLU A C 1
ATOM 1096 O O . GLU A 1 133 ? -21.816 12.873 25.424 1.00 65.44 133 GLU A O 1
ATOM 1101 N N . PRO A 1 134 ? -22.609 11.093 24.298 1.00 62.41 134 PRO A N 1
ATOM 1102 C CA . PRO A 1 134 ? -23.999 11.427 24.573 1.00 62.41 134 PRO A CA 1
ATOM 1103 C C . PRO A 1 134 ? -24.271 11.354 26.089 1.00 62.41 134 PRO A C 1
ATOM 1105 O O . PRO A 1 134 ? -23.766 10.437 26.747 1.00 62.41 134 PRO A O 1
ATOM 1108 N N . PRO A 1 135 ? -25.059 12.290 26.657 1.00 63.16 135 PRO A N 1
ATOM 1109 C CA . PRO A 1 135 ? -25.401 12.263 28.077 1.00 63.16 135 PRO A CA 1
ATOM 1110 C C . PRO A 1 135 ? -26.131 10.956 28.432 1.00 63.16 135 PRO A C 1
ATOM 1112 O O . PRO A 1 135 ? -26.946 10.467 27.649 1.00 63.16 135 PRO A O 1
ATOM 1115 N N . LYS A 1 136 ? -25.771 10.382 29.589 1.00 62.03 136 LYS A N 1
ATOM 1116 C CA . LYS A 1 136 ? -26.291 9.107 30.114 1.00 62.03 136 LYS A CA 1
ATOM 1117 C C . LYS A 1 136 ? -27.746 9.190 30.551 1.00 62.03 136 LYS A C 1
ATOM 1119 O O . LYS A 1 136 ? -28.116 10.230 31.137 1.00 62.03 136 LYS A O 1
#

Radius of gyration: 17.27 Å; chains: 1; bounding box: 47×25×53 Å

Foldseek 3Di:
DVLLVLLLVLLVVLLVLLVVLLVPDPDPLSNVLSVLVNVLSVLLNVLSVVLVVLCVVDPLSVVLCPDPVNSVVSVCSSVPLNVLSVVLSVCSVPDDPVVSVVSSVVNSVVSVVSSVVSVVSVVVSVVVVPDDDDDD

Sequence (136 aa):
MKELRTFLSDVLSAKRDLKEIYYRTRNKDTKADVKELVVAAISIQTTTKELLELRLESRVARKVLKDRKVTLSLKKWKAGLPKRVSDFKKKSSKLPQEHLTKFHDQLMKYMNEISETLNNWIIDIETLTDLPEPPK

pLDDT: mean 92.84, std 6.87, range [62.03, 98.38]

Secondary structure (DSSP, 8-state):
-HHHHHHHHHHHHHHHHHHHHHHH---HHHHHHHHHHHHHHHHHHHHHHHHHHHHHH-HHHHHHTTSHHHHHHHHHHHHHHHHHHHHHHHHHTTS-HHHHHHHHHHHHHHHHHHHHHHHHHHHHHHHHHSSPPPP-